Protein AF-A0A6C0AZM0-F1 (afdb_monomer_lite)

Radius of gyration: 27.98 Å; chains: 1; bounding box: 50×107×29 Å

pLDDT: mean 80.12, std 17.08, range [38.0, 98.38]

Structure (mmCIF, N/CA/C/O backbone):
data_AF-A0A6C0AZM0-F1
#
_entry.id   AF-A0A6C0AZM0-F1
#
loop_
_atom_site.group_PDB
_atom_site.id
_atom_site.type_symbol
_atom_site.label_atom_id
_atom_site.label_alt_id
_atom_site.label_comp_id
_atom_site.label_asym_id
_atom_site.label_entity_id
_atom_site.label_seq_id
_atom_site.pdbx_PDB_ins_code
_atom_site.Cartn_x
_atom_site.Cartn_y
_atom_site.Cartn_z
_atom_site.occupancy
_atom_site.B_iso_or_equiv
_atom_site.auth_seq_id
_atom_site.auth_comp_id
_atom_site.auth_asym_id
_atom_site.auth_atom_id
_atom_site.pdbx_PDB_model_num
ATOM 1 N N . MET A 1 1 ? -33.703 -2.481 -1.450 1.00 43.88 1 MET A N 1
ATOM 2 C CA . MET A 1 1 ? -32.298 -2.872 -1.227 1.00 43.88 1 MET A CA 1
ATOM 3 C C . MET A 1 1 ? -31.541 -2.382 -2.446 1.00 43.88 1 MET A C 1
ATOM 5 O O . MET A 1 1 ? -31.907 -2.794 -3.540 1.00 43.88 1 MET A O 1
ATOM 9 N N . SER A 1 2 ? -30.642 -1.408 -2.302 1.00 54.06 2 SER A N 1
ATOM 10 C CA . SER A 1 2 ? -29.789 -0.975 -3.415 1.00 54.06 2 SER A CA 1
ATOM 11 C C . SER A 1 2 ? -28.913 -2.154 -3.845 1.00 54.06 2 SER A C 1
ATOM 13 O O . SER A 1 2 ? -28.401 -2.882 -2.996 1.00 54.06 2 SER A O 1
ATOM 15 N N . GLN A 1 3 ? -28.804 -2.397 -5.150 1.00 61.09 3 GLN A N 1
ATOM 16 C CA . GLN A 1 3 ? -27.847 -3.367 -5.680 1.00 61.09 3 GLN A CA 1
ATOM 17 C C . GLN A 1 3 ? -26.436 -2.828 -5.434 1.00 61.09 3 GLN A C 1
ATOM 19 O O . GLN A 1 3 ? -26.151 -1.688 -5.789 1.00 61.09 3 GLN A O 1
ATOM 24 N N . TYR A 1 4 ? -25.584 -3.638 -4.806 1.00 68.50 4 TYR A N 1
ATOM 25 C CA . TYR A 1 4 ? -24.159 -3.355 -4.659 1.00 68.50 4 TYR A CA 1
ATOM 26 C C . TYR A 1 4 ? -23.536 -3.178 -6.049 1.00 68.50 4 TYR A C 1
ATOM 28 O O . TYR A 1 4 ? -23.646 -4.072 -6.890 1.00 68.50 4 TYR A O 1
ATOM 36 N N . ASN A 1 5 ? -22.929 -2.017 -6.294 1.00 73.94 5 ASN A N 1
ATOM 37 C CA . ASN A 1 5 ? -22.166 -1.751 -7.503 1.00 73.94 5 ASN A CA 1
ATOM 38 C C . ASN A 1 5 ? -20.668 -1.773 -7.152 1.00 73.94 5 ASN A C 1
ATOM 40 O O . ASN A 1 5 ? -20.192 -0.826 -6.528 1.00 73.94 5 ASN A O 1
ATOM 44 N N . PRO A 1 6 ? -19.912 -2.807 -7.553 1.00 72.19 6 PRO A N 1
ATOM 45 C CA . PRO A 1 6 ? -18.495 -2.932 -7.201 1.00 72.19 6 PRO A CA 1
ATOM 46 C C . PRO A 1 6 ? -17.598 -1.848 -7.829 1.00 72.19 6 PRO A C 1
ATOM 48 O O . PRO A 1 6 ? -16.439 -1.717 -7.443 1.00 72.19 6 PRO A O 1
ATOM 51 N N . GLU A 1 7 ? -18.106 -1.071 -8.793 1.00 83.94 7 GLU A N 1
ATOM 52 C CA . GLU A 1 7 ? -17.371 0.010 -9.472 1.00 83.94 7 GLU A CA 1
ATOM 53 C C . GLU A 1 7 ? -17.533 1.394 -8.806 1.00 83.94 7 GLU A C 1
ATOM 55 O O . GLU A 1 7 ? -16.974 2.389 -9.289 1.00 83.94 7 GLU A O 1
ATOM 60 N N . GLU A 1 8 ? -18.300 1.479 -7.719 1.00 90.50 8 GLU A N 1
ATOM 61 C CA . GLU A 1 8 ? -18.503 2.707 -6.949 1.00 90.50 8 GLU A CA 1
ATOM 62 C C . GLU A 1 8 ? -17.484 2.818 -5.806 1.00 90.50 8 GLU A C 1
ATOM 64 O O . GLU A 1 8 ? -17.123 1.823 -5.179 1.00 90.50 8 GLU A O 1
ATOM 69 N N . PHE A 1 9 ? -17.014 4.039 -5.539 1.00 92.19 9 PHE A N 1
ATOM 70 C CA . PHE A 1 9 ? -16.228 4.322 -4.341 1.00 92.19 9 PHE A CA 1
ATOM 71 C C . PHE A 1 9 ? -17.163 4.524 -3.152 1.00 92.19 9 PHE A C 1
ATOM 73 O O . PHE A 1 9 ? -18.051 5.376 -3.193 1.00 92.19 9 PHE A O 1
ATOM 80 N N . VAL A 1 10 ? -16.937 3.770 -2.079 1.00 92.88 10 VAL A N 1
ATOM 81 C CA . VAL A 1 10 ? -17.683 3.910 -0.824 1.00 92.88 10 VAL A CA 1
ATOM 82 C C . VAL A 1 10 ? -16.742 4.445 0.246 1.00 92.88 10 VAL A C 1
ATOM 84 O O . VAL A 1 10 ? -15.814 3.756 0.654 1.00 92.88 10 VAL A O 1
ATOM 87 N N . TYR A 1 11 ? -16.962 5.677 0.696 1.00 91.88 11 TYR A N 1
ATOM 88 C CA . TYR A 1 11 ? -16.080 6.360 1.647 1.00 91.88 11 TYR A CA 1
ATOM 89 C C . TYR A 1 11 ? -16.556 6.178 3.089 1.00 91.88 11 TYR A C 1
ATOM 91 O O . TYR A 1 11 ? -17.752 6.265 3.377 1.00 91.88 11 TYR A O 1
ATOM 99 N N . HIS A 1 12 ? -15.606 5.989 4.003 1.00 88.81 12 HIS A N 1
ATOM 100 C CA . HIS A 1 12 ? -15.854 5.808 5.427 1.00 88.81 12 HIS A CA 1
ATOM 101 C C . HIS A 1 12 ? -15.177 6.925 6.228 1.00 88.81 12 HIS A C 1
ATOM 103 O O . HIS A 1 12 ? -13.975 7.160 6.108 1.00 88.81 12 HIS A O 1
ATOM 109 N N . TYR A 1 13 ? -15.969 7.613 7.052 1.00 87.19 13 TYR A N 1
ATOM 110 C CA . TYR A 1 13 ? -15.535 8.756 7.854 1.00 87.19 13 TYR A CA 1
ATOM 111 C C . TYR A 1 13 ? -15.797 8.507 9.338 1.00 87.19 13 TYR A C 1
ATOM 113 O O . TYR A 1 13 ? -16.908 8.138 9.730 1.00 87.19 13 TYR A O 1
ATOM 121 N N . ARG A 1 14 ? -14.816 8.814 10.184 1.00 81.50 14 ARG A N 1
ATOM 122 C CA . ARG A 1 14 ? -15.000 9.001 11.622 1.00 81.50 14 ARG A CA 1
ATOM 123 C C . ARG A 1 14 ? -15.501 10.417 11.908 1.00 81.50 14 ARG A C 1
ATOM 125 O O . ARG A 1 14 ? -15.202 11.378 11.198 1.00 81.50 14 ARG A O 1
ATOM 132 N N . TRP A 1 15 ? -16.286 10.544 12.976 1.00 77.94 15 TRP A N 1
ATOM 133 C CA . TRP A 1 15 ? -16.916 11.803 13.364 1.00 77.94 15 TRP A CA 1
ATOM 134 C C . TRP A 1 15 ? -15.905 12.954 13.477 1.00 77.94 15 TRP A C 1
ATOM 136 O O . TRP A 1 15 ? -14.947 12.874 14.245 1.00 77.94 15 TRP A O 1
ATOM 146 N N . GLY A 1 16 ? -16.158 14.041 12.743 1.00 79.94 16 GLY A N 1
ATOM 147 C CA . GLY A 1 16 ? -15.364 15.270 12.807 1.00 79.94 16 GLY A CA 1
ATOM 148 C C . GLY A 1 16 ? -14.120 15.316 11.911 1.00 79.94 16 GLY A C 1
ATOM 149 O O . GLY A 1 16 ? -13.375 16.287 12.018 1.00 79.94 16 GLY A O 1
ATOM 150 N N . LYS A 1 17 ? -13.888 14.324 11.037 1.00 80.94 17 LYS A N 1
ATOM 151 C CA . LYS A 1 17 ? -12.813 14.367 10.028 1.00 80.94 17 LYS A CA 1
ATOM 152 C C . LYS A 1 17 ? -13.335 14.831 8.660 1.00 80.94 17 LYS A C 1
ATOM 154 O O . LYS A 1 17 ? -14.395 14.397 8.219 1.00 80.94 17 LYS A O 1
ATOM 159 N N . GLU A 1 18 ? -12.572 15.695 7.986 1.00 85.44 18 GLU A N 1
ATOM 160 C CA . GLU A 1 18 ? -12.833 16.111 6.592 1.00 85.44 18 GLU A CA 1
ATOM 161 C C . GLU A 1 18 ? -12.304 15.095 5.570 1.00 85.44 18 GLU A C 1
ATOM 163 O O . GLU A 1 18 ? -12.846 14.959 4.475 1.00 85.44 18 GLU A O 1
ATOM 168 N N . ILE A 1 19 ? -11.249 14.370 5.943 1.00 86.12 19 ILE A N 1
ATOM 169 C CA . ILE A 1 19 ? -10.624 13.325 5.134 1.00 86.12 19 ILE A CA 1
ATOM 170 C C . ILE A 1 19 ? -11.208 11.975 5.579 1.00 86.12 19 ILE A C 1
ATOM 172 O O . ILE A 1 19 ? -11.299 11.743 6.790 1.00 86.12 19 ILE A O 1
ATOM 176 N N . PRO A 1 20 ? -11.615 11.095 4.645 1.00 88.88 20 PRO A N 1
ATOM 177 C CA . PRO A 1 20 ? -12.071 9.756 5.003 1.00 88.88 20 PRO A CA 1
ATOM 178 C C . PRO A 1 20 ? -10.937 8.966 5.665 1.00 88.88 20 PRO A C 1
ATOM 180 O O . PRO A 1 20 ? -9.770 9.144 5.325 1.00 88.88 20 PRO A O 1
ATOM 183 N N . ASP A 1 21 ? -11.258 8.071 6.596 1.00 87.50 21 ASP A N 1
ATOM 184 C CA . ASP A 1 21 ? -10.242 7.178 7.167 1.00 87.50 21 ASP A CA 1
ATOM 185 C C . ASP A 1 21 ? -9.818 6.133 6.118 1.00 87.50 21 ASP A C 1
ATOM 187 O O . ASP A 1 21 ? -8.633 5.835 5.949 1.00 87.50 21 ASP A O 1
ATOM 191 N N . TYR A 1 22 ? -10.791 5.631 5.351 1.00 91.88 22 TYR A N 1
ATOM 192 C CA . TYR A 1 22 ? -10.583 4.756 4.201 1.00 91.88 22 TYR A CA 1
ATOM 193 C C . TYR A 1 22 ? -11.765 4.818 3.225 1.00 91.88 22 TYR A C 1
ATOM 195 O O . TYR A 1 22 ? -12.835 5.350 3.536 1.00 91.88 22 TYR A O 1
ATOM 203 N N . TYR A 1 23 ? -11.585 4.247 2.038 1.00 92.94 23 TYR A N 1
ATOM 204 C CA . TYR A 1 23 ? -12.671 3.951 1.109 1.00 92.94 23 TYR A CA 1
ATOM 205 C C . TYR A 1 23 ? -12.586 2.513 0.599 1.00 92.94 23 TYR A C 1
ATOM 207 O O . TYR A 1 23 ? -11.511 1.922 0.547 1.00 92.94 23 TYR A O 1
ATOM 215 N N . CYS A 1 24 ? -13.730 1.956 0.217 1.00 92.62 24 CYS A N 1
ATOM 216 C CA . CYS A 1 24 ? -13.842 0.661 -0.435 1.00 92.62 24 CYS A CA 1
ATOM 217 C C . CYS A 1 24 ? -14.027 0.852 -1.944 1.00 92.62 24 CYS A C 1
ATOM 219 O O . CYS A 1 24 ? -14.835 1.678 -2.381 1.00 92.62 24 CYS A O 1
ATOM 221 N N . PHE A 1 25 ? -13.281 0.083 -2.733 1.00 93.94 25 PHE A N 1
ATOM 222 C CA . PHE A 1 25 ? -13.428 0.001 -4.182 1.00 93.94 25 PHE A CA 1
ATOM 223 C C . PHE A 1 25 ? -13.119 -1.420 -4.645 1.00 93.94 25 PHE A C 1
ATOM 225 O O . PHE A 1 25 ? -12.040 -1.932 -4.355 1.00 93.94 25 PHE A O 1
ATOM 232 N N . ARG A 1 26 ? -14.049 -2.052 -5.377 1.00 90.75 26 ARG A N 1
ATOM 233 C CA . ARG A 1 26 ? -13.931 -3.456 -5.816 1.00 90.75 26 ARG A CA 1
ATOM 234 C C . ARG A 1 26 ? -13.553 -4.411 -4.678 1.00 90.75 26 ARG A C 1
ATOM 236 O O . ARG A 1 26 ? -12.647 -5.217 -4.828 1.00 90.75 26 ARG A O 1
ATOM 243 N N . GLU A 1 27 ? -14.251 -4.280 -3.551 1.00 88.25 27 GLU A N 1
ATOM 244 C CA . GLU A 1 27 ? -14.073 -5.105 -2.341 1.00 88.25 27 GLU A CA 1
ATOM 245 C C . GLU A 1 27 ? -12.729 -4.917 -1.609 1.00 88.25 27 GLU A C 1
ATOM 247 O O . GLU A 1 27 ? -12.514 -5.528 -0.567 1.00 88.25 27 GLU A O 1
ATOM 252 N N . GLU A 1 28 ? -11.869 -4.011 -2.080 1.00 91.88 28 GLU A N 1
ATOM 253 C CA . GLU A 1 28 ? -10.591 -3.676 -1.452 1.00 91.88 28 GLU A CA 1
ATOM 254 C C . GLU A 1 28 ? -10.695 -2.358 -0.674 1.00 91.88 28 GLU A C 1
ATOM 256 O O . GLU A 1 28 ? -11.354 -1.410 -1.117 1.00 91.88 28 GLU A O 1
ATOM 261 N N . LEU A 1 29 ? -10.020 -2.282 0.475 1.00 92.69 29 LEU A N 1
ATOM 262 C CA . LEU A 1 29 ? -9.976 -1.082 1.310 1.00 92.69 29 LEU A CA 1
ATOM 263 C C . LEU A 1 29 ? -8.701 -0.283 1.038 1.00 92.69 29 LEU A C 1
ATOM 265 O O . LEU A 1 29 ? -7.598 -0.822 1.076 1.00 92.69 29 LEU A O 1
ATOM 269 N N . TYR A 1 30 ? -8.845 1.019 0.829 1.00 94.44 30 TYR A N 1
ATOM 270 C CA . TYR A 1 30 ? -7.760 1.948 0.525 1.00 94.44 30 TYR A CA 1
ATOM 271 C C . TYR A 1 30 ? -7.743 3.090 1.527 1.00 94.44 30 TYR A C 1
ATOM 273 O O . TYR A 1 30 ? -8.799 3.560 1.949 1.00 94.44 30 TYR A O 1
ATOM 281 N N . CYS A 1 31 ? -6.552 3.566 1.889 1.00 94.06 31 CYS A N 1
ATOM 282 C CA . CYS A 1 31 ? -6.417 4.746 2.736 1.00 94.06 31 CYS A CA 1
ATOM 283 C C . CYS A 1 31 ? -7.186 5.912 2.110 1.00 94.06 31 CYS A C 1
ATOM 285 O O . CYS A 1 31 ? -7.176 6.072 0.889 1.00 94.06 31 CYS A O 1
ATOM 287 N N . GLY A 1 32 ? -7.848 6.732 2.927 1.00 93.06 32 GLY A N 1
ATOM 288 C CA . GLY A 1 32 ? -8.731 7.783 2.422 1.00 93.06 32 GLY A CA 1
ATOM 289 C C . GLY A 1 32 ? -8.056 8.806 1.506 1.00 93.06 32 GLY A C 1
ATOM 290 O O . GLY A 1 32 ? -8.725 9.458 0.709 1.00 93.06 32 GLY A O 1
ATOM 291 N N . THR A 1 33 ? -6.732 8.920 1.581 1.00 94.94 33 THR A N 1
ATOM 292 C CA . THR A 1 33 ? -5.916 9.787 0.727 1.00 94.94 33 THR A CA 1
ATOM 293 C C . THR A 1 33 ? -5.192 9.042 -0.398 1.00 94.94 33 THR A C 1
ATOM 295 O O . THR A 1 33 ? -4.477 9.661 -1.188 1.00 94.94 33 THR A O 1
ATOM 298 N N . PHE A 1 34 ? -5.354 7.720 -0.501 1.00 96.06 34 PHE A N 1
ATOM 299 C CA .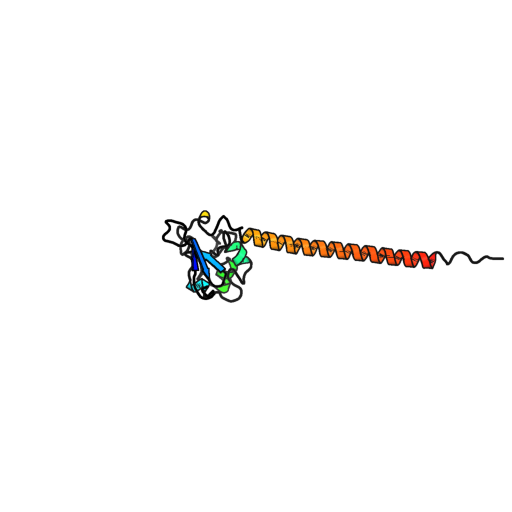 PHE A 1 34 ? -4.769 6.931 -1.579 1.00 96.06 34 PHE A CA 1
ATOM 300 C C . PHE A 1 34 ? -5.393 7.328 -2.928 1.00 96.06 34 PHE A C 1
ATOM 302 O O . PHE A 1 34 ? -6.624 7.324 -3.042 1.00 96.06 34 PHE A O 1
ATOM 309 N N . PRO A 1 35 ? -4.597 7.629 -3.974 1.00 97.19 35 PRO A N 1
ATOM 310 C CA . PRO A 1 35 ? -5.140 8.108 -5.241 1.00 97.19 35 PRO A CA 1
ATOM 311 C C . PRO A 1 35 ? -6.111 7.117 -5.899 1.00 97.19 35 PRO A C 1
ATOM 313 O O . PRO A 1 35 ? -5.738 6.003 -6.273 1.00 97.19 35 PRO A O 1
ATOM 316 N N . GLU A 1 36 ? -7.351 7.555 -6.114 1.00 96.88 36 GLU A N 1
ATOM 317 C CA . GLU A 1 36 ? -8.417 6.765 -6.752 1.00 96.88 36 GLU A CA 1
ATOM 318 C C . GLU A 1 36 ? -8.032 6.253 -8.144 1.00 96.88 36 GLU A C 1
ATOM 320 O O . GLU A 1 36 ? -8.365 5.130 -8.531 1.00 96.88 36 GLU A O 1
ATOM 325 N N . GLU A 1 37 ? -7.295 7.065 -8.906 1.00 97.25 37 GLU A N 1
ATOM 326 C CA . GLU A 1 37 ? -6.772 6.663 -10.210 1.00 97.25 37 GLU A CA 1
ATOM 327 C C . GLU A 1 37 ? -5.861 5.437 -10.104 1.00 97.25 37 GLU A C 1
ATOM 329 O O . GLU A 1 37 ? -5.910 4.561 -10.968 1.00 97.25 37 GLU A O 1
ATOM 334 N N . TRP A 1 38 ? -5.074 5.320 -9.032 1.00 97.50 38 TRP A N 1
ATOM 335 C CA . TRP A 1 38 ? -4.179 4.185 -8.825 1.00 97.50 38 TRP A CA 1
ATOM 336 C C . TRP A 1 38 ? -4.952 2.952 -8.373 1.00 97.50 38 TRP A C 1
ATOM 338 O O . TRP A 1 38 ? -4.645 1.866 -8.856 1.00 97.50 38 TRP A O 1
ATOM 348 N N . ALA A 1 39 ? -5.995 3.117 -7.551 1.00 96.94 39 ALA A N 1
ATOM 349 C CA . ALA A 1 39 ? -6.898 2.027 -7.171 1.00 96.94 39 ALA A CA 1
ATOM 350 C C . ALA A 1 39 ? -7.616 1.415 -8.390 1.00 96.94 39 ALA A C 1
ATOM 352 O O . ALA A 1 39 ? -7.831 0.206 -8.458 1.00 96.94 39 ALA A O 1
ATOM 353 N N . ARG A 1 40 ? -7.936 2.234 -9.402 1.00 96.31 40 ARG A N 1
ATOM 354 C CA . ARG A 1 40 ? -8.545 1.782 -10.667 1.00 96.31 40 ARG A CA 1
ATOM 355 C C . ARG A 1 40 ? -7.557 1.145 -11.642 1.00 96.31 40 ARG A C 1
ATOM 357 O O . ARG A 1 40 ? -7.983 0.439 -12.553 1.00 96.31 40 ARG A O 1
ATOM 364 N N . THR A 1 41 ? -6.261 1.418 -11.496 1.00 95.88 41 THR A N 1
ATOM 365 C CA . THR A 1 41 ? -5.239 1.101 -12.505 1.00 95.88 41 THR A CA 1
ATOM 366 C C . THR A 1 41 ? -4.052 0.350 -11.911 1.00 95.88 41 THR A C 1
ATOM 368 O O . THR A 1 41 ? -2.889 0.687 -12.158 1.00 95.88 41 THR A O 1
ATOM 371 N N . HIS A 1 42 ? -4.321 -0.681 -11.110 1.00 96.12 42 HIS A N 1
ATOM 372 C CA . HIS A 1 42 ? -3.289 -1.656 -10.757 1.00 96.12 42 HIS A CA 1
ATOM 373 C C . HIS A 1 42 ? -2.771 -2.345 -12.025 1.00 96.12 42 HIS A C 1
ATOM 375 O O . HIS A 1 42 ? -3.543 -2.805 -12.867 1.00 96.12 42 HIS A O 1
ATOM 381 N N . CYS A 1 43 ? -1.452 -2.421 -12.175 1.00 96.31 43 CYS A N 1
ATOM 382 C CA . CYS A 1 43 ? -0.836 -3.351 -13.110 1.00 96.31 43 CYS A CA 1
ATOM 383 C C . CYS A 1 43 ? -1.066 -4.787 -12.622 1.00 96.31 43 CYS A C 1
ATOM 385 O O . CYS A 1 43 ? -1.054 -5.040 -11.416 1.00 96.31 43 CYS A O 1
ATOM 387 N N . ALA A 1 44 ? -1.222 -5.730 -13.553 1.00 96.06 44 ALA A N 1
ATOM 388 C CA . ALA A 1 44 ? -1.385 -7.143 -13.219 1.00 96.06 44 ALA A CA 1
ATOM 389 C C . ALA A 1 44 ? -0.239 -7.640 -12.320 1.00 96.06 44 ALA A C 1
ATOM 391 O O . ALA A 1 44 ? 0.932 -7.358 -12.594 1.00 96.06 44 ALA A O 1
ATOM 392 N N . GLY A 1 45 ? -0.576 -8.379 -11.259 1.00 97.06 45 GLY A N 1
ATOM 393 C CA . GLY A 1 45 ? 0.416 -8.878 -10.300 1.00 97.06 45 GLY A CA 1
ATOM 394 C C . GLY A 1 45 ? 0.873 -7.841 -9.268 1.00 97.06 45 GLY A C 1
ATOM 395 O O . GLY A 1 45 ? 1.907 -8.039 -8.632 1.00 97.06 45 GLY A O 1
ATOM 396 N N . THR A 1 46 ? 0.154 -6.723 -9.116 1.00 97.62 46 THR A N 1
ATOM 397 C CA . THR A 1 46 ? 0.453 -5.669 -8.132 1.00 97.62 46 THR A CA 1
ATOM 398 C C . THR A 1 46 ? -0.787 -5.283 -7.330 1.00 97.62 46 THR A C 1
ATOM 400 O O . THR A 1 46 ? -1.908 -5.546 -7.751 1.00 97.62 46 THR A O 1
ATOM 403 N N . GLY A 1 47 ? -0.586 -4.608 -6.197 1.00 95.56 47 GLY A N 1
ATOM 404 C CA . GLY A 1 47 ? -1.687 -4.154 -5.346 1.00 95.56 47 GLY A CA 1
ATOM 405 C C . GLY A 1 47 ? -2.125 -5.208 -4.321 1.00 95.56 47 GLY A C 1
ATOM 406 O O . GLY A 1 47 ? -1.551 -6.299 -4.284 1.00 95.56 47 GLY A O 1
ATOM 407 N N . PRO A 1 48 ? -3.095 -4.865 -3.456 1.00 93.69 48 PRO A N 1
ATOM 408 C CA . PRO A 1 48 ? -3.467 -5.682 -2.299 1.00 93.69 48 PRO A CA 1
ATOM 409 C C . PRO A 1 48 ? -4.072 -7.036 -2.692 1.00 93.69 48 PRO A C 1
ATOM 411 O O . PRO A 1 48 ? -3.858 -8.020 -1.995 1.00 93.69 48 PRO A O 1
ATOM 414 N N . HIS A 1 49 ? -4.740 -7.109 -3.844 1.00 92.00 49 HIS A N 1
ATOM 415 C CA . HIS A 1 49 ? -5.366 -8.338 -4.324 1.00 92.00 49 HIS A CA 1
ATOM 416 C C . HIS A 1 49 ? -4.359 -9.341 -4.916 1.00 92.00 49 HIS A C 1
ATOM 418 O O . HIS A 1 49 ? -4.347 -10.520 -4.569 1.00 92.00 49 HIS A O 1
ATOM 424 N N . ASP A 1 50 ? -3.485 -8.866 -5.810 1.00 94.94 50 ASP A N 1
ATOM 425 C CA . ASP A 1 50 ? -2.658 -9.740 -6.654 1.00 94.94 50 ASP A CA 1
ATOM 426 C C . ASP A 1 50 ? -1.239 -9.971 -6.112 1.00 94.94 50 ASP A C 1
ATOM 428 O O . ASP A 1 50 ? -0.535 -10.878 -6.566 1.00 94.94 50 ASP A O 1
ATOM 432 N N . CYS A 1 51 ? -0.766 -9.141 -5.176 1.00 96.12 51 CYS A N 1
ATOM 433 C CA . CYS A 1 51 ? 0.607 -9.195 -4.684 1.00 96.12 51 CYS A CA 1
ATOM 434 C C . CYS A 1 51 ? 0.657 -9.378 -3.166 1.00 96.12 51 CYS A C 1
ATOM 436 O O . CYS A 1 51 ? 0.350 -8.465 -2.403 1.00 96.12 51 CYS A O 1
ATOM 438 N N . LYS A 1 52 ? 1.160 -10.539 -2.724 1.00 94.31 52 LYS A N 1
ATOM 439 C CA . LYS A 1 52 ? 1.314 -10.874 -1.296 1.00 94.31 52 LYS A CA 1
ATOM 440 C C . LYS A 1 52 ? 2.157 -9.852 -0.526 1.00 94.31 52 LYS A C 1
ATOM 442 O O . LYS A 1 52 ? 1.825 -9.518 0.605 1.00 94.31 52 LYS A O 1
ATOM 447 N N . ASP A 1 53 ? 3.215 -9.317 -1.137 1.00 95.50 53 ASP A N 1
ATOM 448 C CA . ASP A 1 53 ? 4.051 -8.299 -0.491 1.00 95.50 53 ASP A CA 1
ATOM 449 C C . ASP A 1 53 ? 3.342 -6.942 -0.401 1.00 95.50 53 ASP A C 1
ATOM 451 O O . ASP A 1 53 ? 3.531 -6.225 0.577 1.00 95.50 53 ASP A O 1
ATOM 455 N N . CYS A 1 54 ? 2.513 -6.577 -1.385 1.00 96.06 54 CYS A N 1
ATOM 456 C CA . CYS A 1 54 ? 1.648 -5.398 -1.290 1.00 96.06 54 CYS A CA 1
ATOM 457 C C . CYS A 1 54 ? 0.591 -5.582 -0.200 1.00 96.06 54 CYS A C 1
ATOM 459 O O . CYS A 1 54 ? 0.403 -4.675 0.598 1.00 96.06 54 CYS A O 1
ATOM 461 N N . LEU A 1 55 ? -0.051 -6.749 -0.135 1.00 92.75 55 LEU A N 1
ATOM 462 C CA . LEU A 1 55 ? -1.035 -7.061 0.899 1.00 92.75 55 LEU A CA 1
ATOM 463 C C . LEU A 1 55 ? -0.426 -7.034 2.306 1.00 92.75 55 LEU A C 1
ATOM 465 O O . LEU A 1 55 ? -1.071 -6.583 3.246 1.00 92.75 55 LEU A O 1
ATOM 469 N N . ARG A 1 56 ? 0.811 -7.522 2.456 1.00 90.62 56 ARG A N 1
ATOM 470 C CA . ARG A 1 56 ? 1.497 -7.596 3.749 1.00 90.62 56 ARG A CA 1
ATOM 471 C C . ARG A 1 56 ? 2.147 -6.277 4.147 1.00 90.62 56 ARG A C 1
ATOM 473 O O . ARG A 1 56 ? 1.895 -5.781 5.232 1.00 90.62 56 ARG A O 1
ATOM 480 N N . ASN A 1 57 ? 3.023 -5.734 3.306 1.00 93.38 57 ASN A N 1
ATOM 481 C CA . ASN A 1 57 ? 3.851 -4.576 3.661 1.00 93.38 57 ASN A CA 1
ATOM 482 C C . ASN A 1 57 ? 3.149 -3.253 3.335 1.00 93.38 57 ASN A C 1
ATOM 484 O O . ASN A 1 57 ? 3.412 -2.230 3.959 1.00 93.38 57 ASN A O 1
ATOM 488 N N . GLY A 1 58 ? 2.291 -3.281 2.318 1.00 93.38 58 GLY A N 1
ATOM 489 C CA . GLY A 1 58 ? 1.585 -2.132 1.772 1.00 93.38 58 GLY A CA 1
ATOM 490 C C . GLY A 1 58 ? 0.205 -1.889 2.370 1.00 93.38 58 GLY A C 1
ATOM 491 O O . GLY A 1 58 ? -0.493 -0.985 1.911 1.00 93.38 58 GLY A O 1
ATOM 492 N N . SER A 1 59 ? -0.185 -2.667 3.378 1.00 91.38 59 SER A N 1
ATOM 493 C CA . SER A 1 59 ? -1.452 -2.519 4.089 1.00 91.38 59 SER A CA 1
ATOM 494 C C . SER A 1 59 ? -1.214 -2.312 5.578 1.00 91.38 59 SER A C 1
ATOM 496 O O . SER A 1 59 ? -0.232 -2.795 6.138 1.00 91.38 59 SER A O 1
ATOM 498 N N . TRP A 1 60 ? -2.135 -1.593 6.210 1.00 88.69 60 TRP A N 1
ATOM 499 C CA . TRP A 1 60 ? -2.129 -1.293 7.634 1.00 88.69 60 TRP A CA 1
ATOM 500 C C . TRP A 1 60 ? -3.563 -1.371 8.165 1.00 88.69 60 TRP A C 1
ATOM 502 O O . TRP A 1 60 ? -4.441 -0.690 7.634 1.00 88.69 60 TRP A O 1
ATOM 512 N N . ASN A 1 61 ? -3.823 -2.216 9.170 1.00 84.38 61 ASN A N 1
ATOM 513 C CA . ASN A 1 61 ? -5.168 -2.472 9.709 1.00 84.38 61 ASN A CA 1
ATOM 514 C C . ASN A 1 61 ? -6.193 -2.836 8.616 1.00 84.38 61 ASN A C 1
ATOM 516 O O . ASN A 1 61 ? -7.291 -2.279 8.559 1.00 84.38 61 ASN A O 1
ATOM 520 N N . GLY A 1 62 ? -5.806 -3.709 7.679 1.00 84.75 62 GLY A N 1
ATOM 521 C CA . GLY A 1 62 ? -6.682 -4.126 6.577 1.00 84.75 62 GLY A CA 1
ATOM 522 C C . GLY A 1 62 ? -6.845 -3.102 5.451 1.00 84.75 62 GLY A C 1
ATOM 523 O O . GLY A 1 62 ? -7.543 -3.384 4.483 1.00 84.75 62 GLY A O 1
ATOM 524 N N . VAL A 1 63 ? -6.208 -1.931 5.549 1.00 91.69 63 VAL A N 1
ATOM 525 C CA . VAL A 1 63 ? -6.342 -0.840 4.580 1.00 91.69 63 VAL A CA 1
ATOM 526 C C . VAL A 1 63 ? -5.055 -0.655 3.790 1.00 91.69 63 VAL A C 1
ATOM 528 O O . VAL A 1 63 ? -3.977 -0.490 4.356 1.00 91.69 63 VAL A O 1
ATOM 531 N N . PHE A 1 64 ? -5.169 -0.641 2.466 1.00 94.81 64 PHE A N 1
ATOM 532 C CA . PHE A 1 64 ? -4.046 -0.455 1.561 1.00 94.81 64 PHE A CA 1
ATOM 533 C C . PHE A 1 64 ? -3.532 0.992 1.599 1.00 94.81 64 PHE A C 1
ATOM 535 O O . PHE A 1 64 ? -4.259 1.942 1.295 1.00 94.81 64 PHE A O 1
ATOM 542 N N . ILE A 1 65 ? -2.258 1.154 1.954 1.00 94.94 65 ILE A N 1
ATOM 543 C CA . ILE A 1 65 ? -1.550 2.439 2.052 1.00 94.94 65 ILE A CA 1
ATOM 544 C C . ILE A 1 65 ? -0.530 2.638 0.927 1.00 94.94 65 ILE A C 1
ATOM 546 O O . ILE A 1 65 ? -0.135 3.768 0.642 1.00 94.94 65 ILE A O 1
ATOM 550 N N . GLY A 1 66 ? -0.110 1.578 0.236 1.00 96.31 66 GLY A N 1
ATOM 551 C CA . GLY A 1 66 ? 0.732 1.703 -0.951 1.00 96.31 66 GLY A CA 1
ATOM 552 C C . GLY A 1 66 ? 1.449 0.426 -1.349 1.00 96.31 66 GLY A C 1
ATOM 553 O O . GLY A 1 66 ? 1.246 -0.638 -0.789 1.00 96.31 66 GLY A O 1
ATOM 554 N N . TYR A 1 67 ? 2.287 0.505 -2.376 1.00 97.88 67 TYR A N 1
ATOM 555 C CA . TYR A 1 67 ? 2.899 -0.685 -2.970 1.00 97.88 67 TYR A CA 1
ATOM 556 C C . TYR A 1 67 ? 4.118 -1.158 -2.182 1.00 97.88 67 TYR A C 1
ATOM 558 O O . TYR A 1 67 ? 4.843 -0.346 -1.615 1.00 97.88 67 TYR A O 1
ATOM 566 N N . CYS A 1 68 ? 4.414 -2.459 -2.205 1.00 97.75 68 CYS A N 1
ATOM 567 C CA . CYS A 1 68 ? 5.702 -2.936 -1.710 1.00 97.75 68 CYS A CA 1
ATOM 568 C C . CYS A 1 68 ? 6.855 -2.345 -2.543 1.00 97.75 68 CYS A C 1
ATOM 570 O O . CYS A 1 68 ? 6.667 -1.981 -3.711 1.00 97.75 68 CYS A O 1
ATOM 572 N N . SER A 1 69 ? 8.055 -2.273 -1.963 1.00 97.81 69 SER A N 1
ATOM 573 C CA . SER A 1 69 ? 9.241 -1.698 -2.622 1.00 97.81 69 SER A CA 1
ATOM 574 C C . SER A 1 69 ? 9.528 -2.346 -3.981 1.00 97.81 69 SER A C 1
ATOM 576 O O . SER A 1 69 ? 9.814 -1.659 -4.961 1.00 97.81 69 SER A O 1
ATOM 578 N N . LYS A 1 70 ? 9.338 -3.666 -4.091 1.00 97.94 70 LYS A N 1
ATOM 579 C CA . LYS A 1 70 ? 9.498 -4.399 -5.350 1.00 97.94 70 LYS A CA 1
ATOM 580 C C . LYS A 1 70 ? 8.549 -3.897 -6.438 1.00 97.94 70 LYS A C 1
ATOM 582 O O . LYS A 1 70 ? 9.003 -3.542 -7.521 1.00 97.94 70 LYS A O 1
ATOM 587 N N . CYS A 1 71 ? 7.243 -3.833 -6.174 1.00 98.38 71 CYS A N 1
ATOM 588 C CA . CYS A 1 71 ? 6.273 -3.345 -7.158 1.00 98.38 71 CYS A CA 1
ATOM 589 C C . CYS A 1 71 ? 6.511 -1.870 -7.499 1.00 98.38 71 CYS A C 1
ATOM 591 O O . CYS A 1 71 ? 6.456 -1.493 -8.673 1.00 98.38 71 CYS A O 1
ATOM 593 N N . ALA A 1 72 ? 6.822 -1.049 -6.494 1.00 97.75 72 ALA A N 1
ATOM 594 C CA . ALA A 1 72 ? 7.158 0.355 -6.684 1.00 97.75 72 ALA A CA 1
ATOM 595 C C . ALA A 1 72 ? 8.344 0.533 -7.649 1.00 97.75 72 ALA A C 1
ATOM 597 O O . ALA A 1 72 ? 8.262 1.325 -8.589 1.00 97.75 72 ALA A O 1
ATOM 598 N N . HIS A 1 73 ? 9.416 -0.244 -7.475 1.00 97.62 73 HIS A N 1
ATOM 599 C CA . HIS A 1 73 ? 10.651 -0.112 -8.251 1.00 97.62 73 HIS A CA 1
ATOM 600 C C . HIS A 1 73 ? 10.596 -0.831 -9.603 1.00 97.62 73 HIS A C 1
ATOM 602 O O . HIS A 1 73 ? 10.980 -0.278 -10.635 1.00 97.62 73 HIS A O 1
ATOM 608 N N . GLU A 1 74 ? 10.127 -2.076 -9.625 1.00 97.50 74 GLU A N 1
ATOM 609 C CA . GLU A 1 74 ? 10.202 -2.926 -10.812 1.00 97.50 74 GLU A CA 1
ATOM 610 C C . GLU A 1 74 ? 9.073 -2.635 -11.800 1.00 97.50 74 GLU A C 1
ATOM 612 O O . GLU A 1 74 ? 9.328 -2.627 -13.007 1.00 97.50 74 GLU A O 1
ATOM 617 N N . VAL A 1 75 ? 7.865 -2.340 -11.308 1.00 97.94 75 VAL A N 1
ATOM 618 C CA . VAL A 1 75 ? 6.672 -2.141 -12.146 1.00 97.94 75 VAL A CA 1
ATOM 619 C C . VAL A 1 75 ? 6.387 -0.658 -12.351 1.00 97.94 75 VAL A C 1
ATOM 621 O O . VAL A 1 75 ? 6.322 -0.198 -13.489 1.00 97.94 75 VAL A O 1
ATOM 624 N N . TYR A 1 76 ? 6.281 0.110 -11.265 1.00 97.44 76 TYR A N 1
ATOM 625 C CA . TYR A 1 76 ? 5.868 1.516 -11.333 1.00 97.44 76 TYR A CA 1
ATOM 626 C C . TYR A 1 76 ? 7.017 2.512 -11.514 1.00 97.44 76 TYR A C 1
ATOM 628 O O . TYR A 1 76 ? 6.752 3.693 -11.739 1.00 97.44 76 TYR A O 1
ATOM 636 N N . LYS A 1 77 ? 8.275 2.056 -11.448 1.00 97.38 77 LYS A N 1
ATOM 637 C CA . LYS A 1 77 ? 9.486 2.884 -11.604 1.00 97.38 77 LYS A CA 1
ATOM 638 C C . LYS A 1 77 ? 9.492 4.120 -10.690 1.00 97.38 77 LYS A C 1
ATOM 640 O O . LYS A 1 77 ? 9.899 5.198 -11.108 1.00 97.38 77 LYS A O 1
ATOM 645 N N . GLY A 1 78 ? 8.969 3.973 -9.472 1.00 95.69 78 GLY A N 1
ATOM 646 C CA . GLY A 1 78 ? 8.890 5.045 -8.479 1.00 95.69 78 GLY A CA 1
ATOM 647 C C . GLY A 1 78 ? 7.736 6.033 -8.647 1.00 95.69 78 GLY A C 1
ATOM 648 O O . GLY A 1 78 ? 7.538 6.877 -7.778 1.00 95.69 78 GLY A O 1
ATOM 649 N N . ASN A 1 79 ? 6.924 5.927 -9.707 1.00 96.81 79 ASN A N 1
ATOM 650 C CA . ASN A 1 79 ? 5.807 6.854 -9.948 1.00 96.81 79 ASN A CA 1
ATOM 651 C C . ASN A 1 79 ? 4.708 6.786 -8.874 1.00 96.81 79 ASN A C 1
ATOM 653 O O . ASN A 1 79 ? 3.895 7.700 -8.776 1.00 96.81 79 ASN A O 1
ATOM 657 N N . ARG A 1 80 ? 4.674 5.708 -8.080 1.00 96.81 80 ARG A N 1
ATOM 658 C CA . ARG A 1 80 ? 3.718 5.495 -6.981 1.00 96.81 80 ARG A CA 1
ATOM 659 C C . ARG A 1 80 ? 4.401 5.476 -5.605 1.00 96.81 80 ARG A C 1
ATOM 661 O O . ARG A 1 80 ? 3.918 4.823 -4.686 1.00 96.81 80 ARG A O 1
ATOM 668 N N . GLY A 1 81 ? 5.532 6.173 -5.493 1.00 96.62 81 GLY A N 1
ATOM 669 C CA . GLY A 1 81 ? 6.361 6.263 -4.292 1.00 96.62 81 GLY A CA 1
ATOM 670 C C . GLY A 1 81 ? 7.505 5.248 -4.271 1.00 96.62 81 GLY A C 1
ATOM 671 O O . GLY A 1 81 ? 7.644 4.419 -5.171 1.00 96.62 81 GLY A O 1
ATOM 672 N N . ARG A 1 82 ? 8.331 5.326 -3.224 1.00 97.06 82 ARG A N 1
ATOM 673 C CA . ARG A 1 82 ? 9.449 4.400 -2.944 1.00 97.06 82 ARG A CA 1
ATOM 674 C C . ARG A 1 82 ? 9.014 2.999 -2.500 1.00 97.06 82 ARG A C 1
ATOM 676 O O . ARG A 1 82 ? 9.763 2.042 -2.644 1.00 97.06 82 ARG A O 1
ATOM 683 N N . GLY A 1 83 ? 7.784 2.873 -2.014 1.00 97.50 83 GLY A N 1
ATOM 684 C CA . GLY A 1 83 ? 7.189 1.609 -1.596 1.00 97.50 83 GLY A CA 1
ATOM 685 C C . GLY A 1 83 ? 7.657 1.108 -0.228 1.00 97.50 83 GLY A C 1
ATOM 686 O O . GLY A 1 83 ? 8.591 1.634 0.375 1.00 97.50 83 GLY A O 1
ATOM 687 N N . PHE A 1 84 ? 6.962 0.081 0.260 1.00 96.50 84 PHE A N 1
ATOM 688 C CA . PHE A 1 84 ? 7.077 -0.443 1.621 1.00 96.50 84 PHE A CA 1
ATOM 689 C C . PHE A 1 84 ? 7.910 -1.732 1.685 1.00 96.50 84 PHE A C 1
ATOM 691 O O . PHE A 1 84 ? 7.683 -2.677 0.918 1.00 96.50 84 PHE A O 1
ATOM 698 N N . ILE A 1 85 ? 8.873 -1.778 2.607 1.00 95.94 85 ILE A N 1
ATOM 699 C CA . ILE A 1 85 ? 9.740 -2.941 2.876 1.00 95.94 85 ILE A CA 1
ATOM 700 C C . ILE A 1 85 ? 9.228 -3.800 4.032 1.00 95.94 85 ILE A C 1
ATOM 702 O O . ILE A 1 85 ? 9.484 -5.002 4.061 1.00 95.94 85 ILE A O 1
ATOM 706 N N . ALA A 1 86 ? 8.466 -3.197 4.939 1.00 91.00 86 ALA A N 1
ATOM 707 C CA . ALA A 1 86 ? 7.740 -3.858 6.011 1.00 91.00 86 ALA A CA 1
ATOM 708 C C . ALA A 1 86 ? 6.436 -3.092 6.276 1.00 91.00 86 ALA A C 1
ATOM 710 O O . ALA A 1 86 ? 6.181 -2.061 5.652 1.00 91.00 86 ALA A O 1
ATOM 711 N N . ILE A 1 87 ? 5.604 -3.611 7.177 1.00 86.00 87 ILE A N 1
ATOM 712 C CA . ILE A 1 87 ? 4.306 -3.023 7.533 1.00 86.00 87 ILE A CA 1
ATOM 713 C C . ILE A 1 87 ? 4.517 -1.567 7.979 1.00 86.00 87 ILE A C 1
ATOM 715 O O . ILE A 1 87 ? 5.189 -1.314 8.977 1.00 86.00 87 ILE A O 1
ATOM 719 N N . GLY A 1 88 ? 3.996 -0.615 7.196 1.00 81.19 88 GLY A N 1
ATOM 720 C CA . GLY A 1 88 ? 4.117 0.830 7.442 1.00 81.19 88 GLY A CA 1
ATOM 721 C C . GLY A 1 88 ? 5.531 1.415 7.339 1.00 81.19 88 GLY A C 1
ATOM 722 O O . GLY A 1 88 ? 5.715 2.601 7.610 1.00 81.19 88 GLY A O 1
ATOM 723 N N . GLU A 1 89 ? 6.529 0.630 6.927 1.00 90.94 89 GLU A N 1
ATOM 724 C CA . GLU A 1 89 ? 7.914 1.081 6.778 1.00 90.94 89 GLU A CA 1
ATOM 725 C C . GLU A 1 89 ? 8.306 1.188 5.300 1.00 90.94 89 GLU A C 1
ATOM 727 O O . GLU A 1 89 ? 8.368 0.193 4.576 1.00 90.94 89 GLU A O 1
ATOM 732 N N . GLU A 1 90 ? 8.595 2.411 4.854 1.00 94.81 90 GLU A N 1
ATOM 733 C CA . GLU A 1 90 ? 9.052 2.693 3.491 1.00 94.81 90 GLU A CA 1
ATOM 734 C C . GLU A 1 90 ? 10.539 2.379 3.256 1.00 94.81 90 GLU A C 1
ATOM 736 O O . GLU A 1 90 ? 11.369 2.478 4.162 1.00 94.81 90 GLU A O 1
ATOM 741 N N . ASP A 1 91 ? 10.899 2.103 1.998 1.00 96.12 91 ASP A N 1
ATOM 742 C CA . ASP A 1 91 ? 12.287 1.942 1.556 1.00 96.12 91 ASP A CA 1
ATOM 743 C C . ASP A 1 91 ? 13.060 3.273 1.574 1.00 96.12 91 ASP A C 1
ATOM 745 O O . ASP A 1 91 ? 13.174 3.991 0.575 1.00 96.12 91 ASP A O 1
ATOM 749 N N . LYS A 1 92 ? 13.648 3.609 2.722 1.00 93.94 92 LYS A N 1
ATOM 750 C CA . LYS A 1 92 ? 14.466 4.824 2.884 1.00 93.94 92 LYS A CA 1
ATOM 751 C C . LYS A 1 92 ? 15.745 4.830 2.035 1.00 93.94 92 LYS A C 1
ATOM 753 O O . LYS A 1 92 ? 16.359 5.888 1.920 1.00 93.94 92 LYS A O 1
ATOM 758 N N . GLY A 1 93 ? 16.155 3.693 1.465 1.00 92.00 93 GLY A N 1
ATOM 759 C CA . GLY A 1 93 ? 17.317 3.596 0.577 1.00 92.00 93 GLY A CA 1
ATOM 760 C C . GLY A 1 93 ? 17.027 4.013 -0.868 1.00 92.00 93 GLY A C 1
ATOM 761 O O . GLY A 1 93 ? 17.962 4.253 -1.630 1.00 92.00 93 GLY A O 1
ATOM 762 N N . SER A 1 94 ? 15.752 4.113 -1.240 1.00 92.69 94 SER A N 1
ATOM 763 C CA . SER A 1 94 ? 15.307 4.524 -2.569 1.00 92.69 94 SER A CA 1
ATOM 764 C C . SER A 1 94 ? 15.400 6.039 -2.785 1.00 92.69 94 SER A C 1
ATOM 766 O O . SER A 1 94 ? 15.179 6.829 -1.864 1.00 92.69 94 SER A O 1
ATOM 768 N N . GLU A 1 95 ? 15.671 6.448 -4.027 1.00 93.69 95 GLU A N 1
ATOM 769 C CA . GLU A 1 95 ? 15.672 7.856 -4.458 1.00 93.69 95 GLU A CA 1
ATOM 770 C C . GLU A 1 95 ? 14.269 8.401 -4.786 1.00 93.69 95 GLU A C 1
ATOM 772 O O . GLU A 1 95 ? 14.104 9.599 -5.019 1.00 93.69 95 GLU A O 1
ATOM 777 N N . TYR A 1 96 ? 13.249 7.538 -4.813 1.00 96.12 96 TYR A N 1
ATOM 778 C CA . TYR A 1 96 ? 11.878 7.936 -5.122 1.00 96.12 96 TYR A CA 1
ATOM 779 C C . TYR A 1 96 ? 11.209 8.687 -3.965 1.00 96.12 96 TYR A C 1
ATOM 781 O O . TYR A 1 96 ? 11.617 8.606 -2.806 1.00 96.12 96 TYR A O 1
ATOM 789 N N . PHE A 1 97 ? 10.142 9.425 -4.278 1.00 95.94 97 PHE A N 1
ATOM 790 C CA . PHE A 1 97 ? 9.427 10.220 -3.281 1.00 95.94 97 PHE A CA 1
ATOM 791 C C . PHE A 1 97 ? 8.780 9.338 -2.199 1.00 95.94 97 PHE A C 1
ATOM 793 O O . PHE A 1 97 ? 8.436 8.177 -2.430 1.00 95.94 97 PHE A O 1
ATOM 800 N N . SER A 1 98 ? 8.645 9.881 -0.988 1.00 96.56 98 SER A N 1
ATOM 801 C CA . SER A 1 98 ? 7.969 9.198 0.122 1.00 96.56 98 SER A CA 1
ATOM 802 C C . SER A 1 98 ? 6.452 9.329 -0.004 1.00 96.56 98 SER A C 1
ATOM 804 O O . SER A 1 98 ? 5.928 10.407 -0.299 1.00 96.56 98 SER A O 1
ATOM 806 N N . ALA A 1 99 ? 5.732 8.241 0.257 1.00 95.25 99 ALA A N 1
ATOM 807 C CA . ALA A 1 99 ? 4.289 8.248 0.438 1.00 95.25 99 ALA A CA 1
ATOM 808 C C . ALA A 1 99 ? 3.898 9.176 1.601 1.00 95.25 99 ALA A C 1
ATOM 810 O O . ALA A 1 99 ? 3.011 10.010 1.436 1.00 95.25 99 ALA A O 1
ATOM 811 N N . PHE A 1 100 ? 4.619 9.118 2.729 1.00 94.44 100 PHE A N 1
ATOM 812 C CA . PHE A 1 100 ? 4.402 9.980 3.904 1.00 94.44 100 PHE A CA 1
ATOM 813 C C . PHE A 1 100 ? 4.740 11.461 3.674 1.00 94.44 100 PHE A C 1
ATOM 815 O O . PHE A 1 100 ? 4.283 12.322 4.423 1.00 94.44 100 PHE A O 1
ATOM 822 N N . GLU A 1 101 ? 5.494 11.781 2.624 1.00 94.25 101 GLU A N 1
ATOM 823 C CA . GLU A 1 101 ? 5.742 13.160 2.177 1.00 94.25 101 GLU A CA 1
ATOM 824 C C . GLU A 1 101 ? 4.821 13.583 1.017 1.00 94.25 101 GLU A C 1
ATOM 826 O O . GLU A 1 101 ? 4.946 14.695 0.504 1.00 94.25 101 GLU A O 1
ATOM 831 N N . SER A 1 102 ? 3.905 12.712 0.582 1.00 94.62 102 SER A N 1
ATOM 832 C CA . SER A 1 102 ? 2.997 12.957 -0.542 1.00 94.62 102 SER A CA 1
ATOM 833 C C . SER A 1 102 ? 1.546 12.638 -0.178 1.00 94.62 102 SER A C 1
ATOM 835 O O . SER A 1 102 ? 0.907 13.402 0.539 1.00 94.62 102 SER A O 1
ATOM 837 N N . TYR A 1 103 ? 0.995 11.533 -0.673 1.00 94.12 103 TYR A N 1
ATOM 838 C CA . TYR A 1 103 ? -0.420 11.213 -0.519 1.00 94.12 103 TYR A CA 1
ATOM 839 C C . TYR A 1 103 ? -0.763 10.662 0.874 1.00 94.12 103 TYR A C 1
ATOM 841 O O . TYR A 1 103 ? -1.919 10.709 1.262 1.00 94.12 103 TYR A O 1
ATOM 849 N N . LEU A 1 104 ? 0.208 10.206 1.670 1.00 93.38 104 LEU A N 1
ATOM 850 C CA . LEU A 1 104 ? 0.023 9.893 3.097 1.00 93.38 104 LEU A CA 1
ATOM 851 C C . LEU A 1 104 ? 0.485 11.042 4.005 1.00 93.38 104 LEU A C 1
ATOM 853 O O . LEU A 1 104 ? 0.713 10.839 5.198 1.00 93.38 104 LEU A O 1
ATOM 857 N N . TYR A 1 105 ? 0.662 12.250 3.467 1.00 91.75 105 TYR A N 1
ATOM 858 C CA . TYR A 1 105 ? 1.087 13.390 4.270 1.00 91.75 105 TYR A CA 1
ATOM 859 C C . TYR A 1 105 ? 0.099 13.664 5.410 1.00 91.75 105 TYR A C 1
ATOM 861 O O . TYR A 1 105 ? -1.106 13.753 5.195 1.00 91.75 105 TYR A O 1
ATOM 869 N N . GLN A 1 106 ? 0.635 13.794 6.629 1.00 85.75 106 GLN A N 1
ATOM 870 C CA . GLN A 1 106 ? -0.110 13.967 7.890 1.00 85.75 106 GLN A CA 1
ATOM 871 C C . GLN A 1 106 ? -1.012 12.796 8.297 1.00 85.75 106 GLN A C 1
ATOM 873 O O . GLN A 1 106 ? -1.689 12.882 9.321 1.00 85.75 106 GLN A O 1
ATOM 878 N N . ILE A 1 107 ? -0.991 11.690 7.556 1.00 85.38 107 ILE A N 1
ATOM 879 C CA . ILE A 1 107 ? -1.662 10.467 7.973 1.00 85.38 107 ILE A CA 1
ATOM 880 C C . ILE A 1 107 ? -0.759 9.758 8.978 1.00 85.38 107 ILE A C 1
ATOM 882 O O . ILE A 1 107 ? 0.334 9.294 8.648 1.00 85.38 107 ILE A O 1
ATOM 886 N N . LEU A 1 108 ? -1.210 9.690 10.228 1.00 80.75 108 LEU A N 1
ATOM 887 C CA . LEU A 1 108 ? -0.570 8.851 11.231 1.00 80.75 108 LEU A CA 1
ATOM 888 C C . LEU A 1 108 ? -0.973 7.395 10.961 1.00 80.75 108 LEU A C 1
ATOM 890 O O . LEU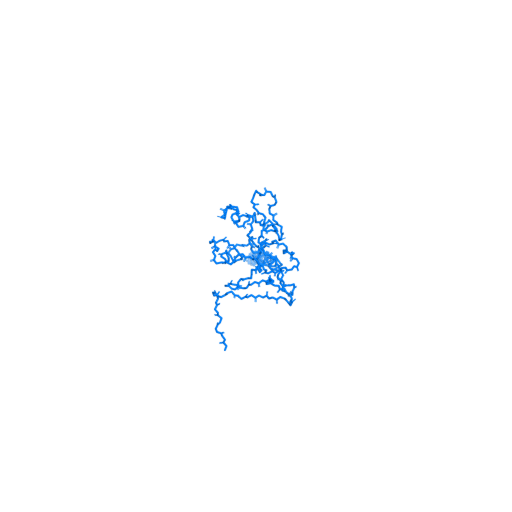 A 1 108 ? -2.157 7.141 10.745 1.00 80.75 108 LEU A O 1
ATOM 894 N N . PRO A 1 109 ? -0.050 6.418 11.010 1.00 72.69 109 PRO A N 1
ATOM 895 C CA . PRO A 1 109 ? -0.412 5.005 10.866 1.00 72.69 109 PRO A CA 1
ATOM 896 C C . PRO A 1 109 ? -1.522 4.575 11.841 1.00 72.69 109 PRO A C 1
ATOM 898 O O . PRO A 1 109 ? -2.430 3.838 11.477 1.00 72.69 109 PRO A O 1
ATOM 901 N N . ASP A 1 110 ? -1.530 5.134 13.054 1.00 74.81 110 ASP A N 1
ATOM 902 C CA . ASP A 1 110 ? -2.578 4.909 14.059 1.00 74.81 110 ASP A CA 1
ATOM 903 C C . ASP A 1 110 ? -3.977 5.420 13.667 1.00 74.81 110 ASP A C 1
ATOM 905 O O . ASP A 1 110 ? -4.953 5.081 14.343 1.00 74.81 110 ASP A O 1
ATOM 909 N N . ASP A 1 111 ? -4.084 6.242 12.626 1.00 77.12 111 ASP A N 1
ATOM 910 C CA . ASP A 1 111 ? -5.340 6.742 12.064 1.00 77.12 111 ASP A CA 1
ATOM 911 C C . ASP A 1 111 ? -5.812 5.941 10.844 1.00 77.12 111 ASP A C 1
ATOM 913 O O . ASP A 1 111 ? -6.932 6.161 10.382 1.00 77.12 111 ASP A O 1
ATOM 917 N N . VAL A 1 112 ? -4.989 5.026 10.322 1.00 77.94 112 VAL A N 1
ATOM 918 C CA . VAL A 1 112 ? -5.322 4.231 9.139 1.00 77.94 112 VAL A CA 1
ATOM 919 C C . VAL A 1 112 ? -6.067 2.963 9.533 1.00 77.94 112 VAL A C 1
ATOM 921 O O . VAL A 1 112 ? -5.617 2.193 10.386 1.00 77.94 112 VAL A O 1
ATOM 924 N N . GLY A 1 113 ? -7.179 2.732 8.839 1.00 69.94 113 GLY A N 1
ATOM 925 C CA . GLY A 1 113 ? -7.998 1.539 8.980 1.00 69.94 113 GLY A CA 1
ATOM 926 C C . GLY A 1 113 ? -8.813 1.492 10.259 1.00 69.94 113 GLY A C 1
ATOM 927 O O . GLY A 1 113 ? -8.942 2.470 11.001 1.00 69.94 113 GLY A O 1
ATOM 928 N N . ASP A 1 114 ? -9.435 0.343 10.472 1.00 65.12 114 ASP A N 1
ATOM 929 C CA . ASP A 1 114 ? -10.278 0.115 11.629 1.00 65.12 114 ASP A CA 1
ATOM 930 C C . ASP A 1 114 ? -9.518 -0.748 12.635 1.00 65.12 11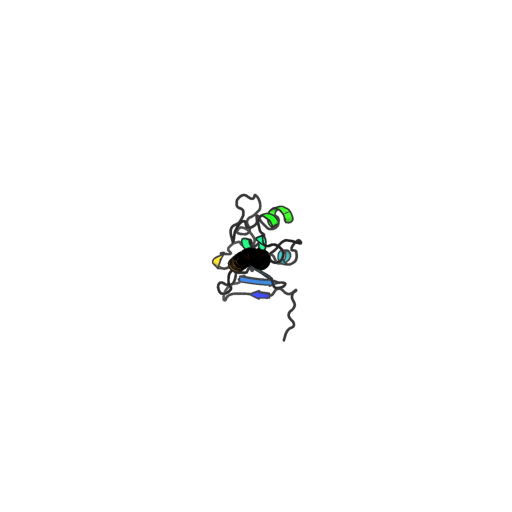4 ASP A C 1
ATOM 932 O O . ASP A 1 114 ? -9.185 -1.893 12.349 1.00 65.12 114 ASP A O 1
ATOM 936 N N . LYS A 1 115 ? -9.231 -0.191 13.817 1.00 65.12 115 LYS A N 1
ATOM 937 C CA . LYS A 1 115 ? -8.549 -0.918 14.901 1.00 65.12 115 LYS A CA 1
ATOM 938 C C . LYS A 1 115 ? -9.397 -2.067 15.446 1.00 65.12 115 LYS A C 1
ATOM 940 O O . LYS A 1 115 ? -8.859 -2.941 16.120 1.00 65.12 115 LYS A O 1
ATOM 945 N N . ASP A 1 116 ? -10.698 -2.050 15.162 1.00 58.62 116 ASP A N 1
ATOM 946 C CA . ASP A 1 116 ? -11.626 -3.110 15.532 1.00 58.62 116 ASP A CA 1
ATOM 947 C C . ASP A 1 116 ? -11.614 -4.268 14.510 1.00 58.62 116 ASP A C 1
ATOM 949 O O . ASP A 1 116 ? -12.126 -5.351 14.808 1.00 58.62 116 ASP A O 1
ATOM 953 N N . PHE A 1 117 ? -10.999 -4.084 13.330 1.00 53.88 117 PHE A N 1
ATOM 954 C CA . PHE A 1 117 ? -10.795 -5.131 12.328 1.00 53.88 117 PHE A CA 1
ATOM 955 C C . PHE A 1 117 ? -9.341 -5.618 12.351 1.00 53.88 117 PHE A C 1
ATOM 957 O O . PHE A 1 117 ? -8.388 -4.851 12.253 1.00 53.88 117 PHE A O 1
ATOM 964 N N . MET A 1 118 ? -9.186 -6.931 12.516 1.00 54.09 118 MET A N 1
ATOM 965 C CA . MET A 1 118 ? -7.902 -7.612 12.686 1.00 54.09 118 MET A CA 1
ATOM 966 C C . MET A 1 118 ? -6.961 -7.340 11.505 1.00 54.09 118 MET A C 1
ATOM 968 O O . MET A 1 118 ? -7.369 -7.425 10.345 1.00 54.09 118 MET A O 1
ATOM 972 N N . ASP A 1 119 ? -5.705 -7.020 11.815 1.00 56.62 119 ASP A N 1
ATOM 973 C CA . ASP A 1 119 ? -4.705 -6.564 10.855 1.00 56.62 119 ASP A CA 1
ATOM 974 C C . ASP A 1 119 ? -4.520 -7.596 9.728 1.00 56.62 119 ASP A C 1
ATOM 976 O O . ASP A 1 119 ? -4.271 -8.780 9.975 1.00 56.62 119 ASP A O 1
ATOM 980 N N . SER A 1 120 ? -4.621 -7.171 8.467 1.00 57.06 120 SER A N 1
ATOM 981 C CA . SER A 1 120 ? -4.362 -8.037 7.307 1.00 57.06 120 SER A CA 1
ATOM 982 C C . SER A 1 120 ? -2.969 -8.677 7.374 1.00 57.06 120 SER A C 1
ATOM 984 O O . SER A 1 120 ? -2.775 -9.785 6.878 1.00 57.06 120 SER A O 1
ATOM 986 N N . ALA A 1 121 ? -2.017 -8.036 8.060 1.00 55.53 121 ALA A N 1
ATOM 987 C CA . ALA A 1 121 ? -0.715 -8.610 8.385 1.00 55.53 121 ALA A CA 1
ATOM 988 C C . ALA A 1 121 ? -0.791 -9.823 9.333 1.00 55.53 121 ALA A C 1
ATOM 990 O O . ALA A 1 121 ? -0.080 -10.813 9.138 1.00 55.53 121 ALA A O 1
ATOM 991 N N . GLU A 1 122 ? -1.658 -9.784 10.345 1.00 59.16 122 GLU A N 1
ATOM 992 C CA . GLU A 1 122 ? -1.905 -10.915 11.242 1.00 59.16 122 GLU A CA 1
ATOM 993 C C . GLU A 1 122 ? -2.632 -12.047 10.508 1.00 59.16 122 GLU A C 1
ATOM 995 O O . GLU A 1 122 ? -2.307 -13.221 10.699 1.00 59.16 122 GLU A O 1
ATOM 1000 N N . LEU A 1 123 ? -3.534 -11.707 9.582 1.00 60.16 123 LEU A N 1
ATOM 1001 C CA . LEU A 1 123 ? -4.209 -12.680 8.724 1.00 60.16 123 LEU A CA 1
ATOM 1002 C C . LEU A 1 123 ? -3.221 -13.396 7.786 1.00 60.16 123 LEU A C 1
ATOM 1004 O O . LEU A 1 123 ? -3.230 -14.624 7.722 1.00 60.16 123 LEU A O 1
ATOM 1008 N N . VAL A 1 124 ? -2.307 -12.659 7.141 1.00 60.34 124 VAL A N 1
ATOM 1009 C CA . VAL A 1 124 ? -1.232 -13.233 6.307 1.00 60.34 124 VAL A CA 1
ATOM 1010 C C . VAL A 1 124 ? -0.297 -14.118 7.136 1.00 60.34 124 VAL A C 1
ATOM 1012 O O . VAL A 1 124 ? -0.021 -15.245 6.730 1.00 60.34 124 VAL A O 1
ATOM 1015 N N . ASN A 1 125 ? 0.127 -13.678 8.326 1.00 60.72 125 ASN A N 1
ATOM 1016 C CA . ASN A 1 125 ? 0.926 -14.512 9.235 1.00 60.72 125 ASN A CA 1
ATOM 1017 C C . ASN A 1 125 ? 0.181 -15.792 9.650 1.00 60.72 125 ASN A C 1
ATOM 1019 O O . ASN A 1 125 ? 0.778 -16.865 9.760 1.00 60.72 125 ASN A O 1
ATOM 1023 N N . THR A 1 126 ? -1.131 -15.700 9.871 1.00 62.41 126 THR A N 1
ATOM 1024 C CA . THR A 1 126 ? -1.968 -16.853 10.220 1.00 62.41 126 THR A CA 1
ATOM 1025 C C . THR A 1 126 ? -2.091 -17.819 9.044 1.00 62.41 126 THR A C 1
ATOM 1027 O O . THR A 1 126 ? -1.975 -19.029 9.242 1.00 62.41 126 THR A O 1
ATOM 1030 N N . MET A 1 127 ? -2.257 -17.313 7.819 1.00 64.81 127 MET A N 1
ATOM 1031 C CA . MET A 1 127 ? -2.268 -18.128 6.601 1.00 64.81 127 MET A CA 1
ATOM 1032 C C . MET A 1 127 ? -0.929 -18.839 6.384 1.00 64.81 127 MET A C 1
ATOM 1034 O O . MET A 1 127 ? -0.925 -20.055 6.220 1.00 64.81 127 MET A O 1
ATOM 1038 N N . GLU A 1 128 ? 0.204 -18.134 6.478 1.00 67.25 128 GLU A N 1
ATOM 1039 C CA . GLU A 1 128 ? 1.538 -18.746 6.347 1.00 67.25 128 GLU A CA 1
ATOM 1040 C C . GLU A 1 128 ? 1.769 -19.832 7.406 1.00 67.25 128 GLU A C 1
ATOM 1042 O O . GLU A 1 128 ? 2.287 -20.911 7.111 1.00 67.25 128 GLU A O 1
ATOM 1047 N N . LYS A 1 129 ? 1.335 -19.582 8.647 1.00 70.31 129 LYS A N 1
ATOM 1048 C CA . LYS A 1 129 ? 1.427 -20.559 9.735 1.00 70.31 129 LYS A CA 1
ATOM 1049 C C . LYS A 1 129 ? 0.543 -21.781 9.490 1.00 70.31 129 LYS A C 1
ATOM 1051 O O . LYS A 1 129 ? 0.947 -22.888 9.838 1.00 70.31 129 LYS A O 1
ATOM 1056 N N . THR A 1 130 ? -0.632 -21.591 8.893 1.00 70.94 130 THR A N 1
ATOM 1057 C CA . THR A 1 130 ? -1.568 -22.675 8.563 1.00 70.94 130 THR A CA 1
ATOM 1058 C C . THR A 1 130 ? -1.039 -23.516 7.403 1.00 70.94 130 THR A C 1
ATOM 1060 O O . THR A 1 130 ? -0.977 -24.733 7.536 1.00 70.94 130 THR A O 1
ATOM 1063 N N . GLU A 1 131 ? -0.533 -22.891 6.333 1.00 74.25 131 GLU A N 1
ATOM 1064 C CA . GLU A 1 131 ? 0.131 -23.586 5.217 1.00 74.25 131 GLU A CA 1
ATOM 1065 C C . GLU A 1 131 ? 1.354 -24.392 5.698 1.00 74.25 131 GLU A C 1
ATOM 1067 O O . GLU A 1 131 ? 1.583 -25.522 5.262 1.00 74.25 131 GLU A O 1
ATOM 1072 N N . LEU A 1 132 ? 2.143 -23.845 6.630 1.00 69.69 132 LEU A N 1
ATOM 1073 C CA . LEU A 1 132 ? 3.250 -24.569 7.266 1.00 69.69 132 LEU A CA 1
ATOM 1074 C C . LEU A 1 132 ? 2.764 -25.767 8.090 1.00 69.69 132 LEU A C 1
ATOM 1076 O O . LEU A 1 132 ? 3.363 -26.838 8.010 1.00 69.69 132 LEU A O 1
ATOM 1080 N N . LEU A 1 133 ? 1.688 -25.601 8.863 1.00 71.75 133 LEU A N 1
ATOM 1081 C CA . LEU A 1 133 ? 1.079 -26.671 9.655 1.00 71.75 133 LEU A CA 1
ATOM 1082 C C . LEU A 1 133 ? 0.543 -27.797 8.770 1.00 71.75 133 LEU A C 1
ATOM 1084 O O . LEU A 1 133 ? 0.823 -28.958 9.044 1.00 71.75 133 LEU A O 1
ATOM 1088 N N . GLU A 1 134 ? -0.157 -27.474 7.685 1.00 73.06 134 GLU A N 1
ATOM 1089 C CA . GLU A 1 134 ? -0.653 -28.464 6.723 1.00 73.06 134 GLU A CA 1
ATOM 1090 C C . GLU A 1 134 ? 0.492 -29.263 6.092 1.00 73.06 134 GLU A C 1
ATOM 1092 O O . GLU A 1 134 ? 0.420 -30.490 5.991 1.00 73.06 134 GLU A O 1
ATOM 1097 N N . ARG A 1 135 ? 1.596 -28.592 5.739 1.00 70.69 135 ARG A N 1
ATOM 1098 C CA . ARG A 1 135 ? 2.795 -29.266 5.221 1.00 70.69 135 ARG A CA 1
ATOM 1099 C C . ARG A 1 135 ? 3.443 -30.164 6.273 1.00 70.69 135 ARG A C 1
ATOM 1101 O O . ARG A 1 135 ? 3.797 -31.293 5.947 1.00 70.69 135 ARG A O 1
ATOM 1108 N N . LEU A 1 136 ? 3.565 -29.717 7.521 1.00 69.19 136 LEU A N 1
ATOM 1109 C CA . LEU A 1 136 ? 4.120 -30.539 8.604 1.00 69.19 136 LEU A CA 1
ATOM 1110 C C . LEU A 1 136 ? 3.256 -31.774 8.886 1.00 69.19 136 LEU A C 1
ATOM 1112 O O . LEU A 1 136 ? 3.782 -32.882 8.952 1.00 69.19 136 LEU A O 1
ATOM 1116 N N . VAL A 1 137 ? 1.934 -31.602 8.956 1.00 73.19 137 VAL A N 1
ATOM 1117 C CA . VAL A 1 137 ? 0.983 -32.707 9.144 1.00 73.19 137 VAL A CA 1
ATOM 1118 C C . VAL A 1 137 ? 1.064 -33.702 7.984 1.00 73.19 137 VAL A C 1
ATOM 1120 O O . VAL A 1 137 ? 1.035 -34.908 8.214 1.00 73.19 137 VAL A O 1
ATOM 1123 N N . SER A 1 138 ? 1.222 -33.233 6.741 1.00 69.56 138 SER A N 1
ATOM 1124 C CA . SER A 1 138 ? 1.370 -34.132 5.588 1.00 69.56 138 SER A CA 1
ATOM 1125 C C . SER A 1 138 ? 2.627 -35.009 5.670 1.00 69.56 138 SER A C 1
ATOM 1127 O O . SER A 1 138 ? 2.550 -36.201 5.380 1.00 69.56 138 SER A O 1
ATOM 1129 N N . VAL A 1 139 ? 3.749 -34.460 6.151 1.00 66.81 139 VAL A N 1
ATOM 1130 C CA . VAL A 1 139 ? 5.002 -35.208 6.344 1.00 66.81 139 VAL A CA 1
ATOM 1131 C C . VAL A 1 139 ? 4.856 -36.244 7.461 1.00 66.81 139 VAL A C 1
ATOM 1133 O O . VAL A 1 139 ? 5.246 -37.396 7.280 1.00 66.81 139 VAL A O 1
ATOM 1136 N N . GLU A 1 140 ? 4.244 -35.879 8.591 1.00 66.50 140 GLU A N 1
ATOM 1137 C CA . GLU A 1 140 ? 4.009 -36.823 9.694 1.00 66.50 140 GLU A CA 1
ATOM 1138 C C . GLU A 1 140 ? 3.083 -37.977 9.282 1.00 66.50 140 GLU A C 1
ATOM 1140 O O . GLU A 1 140 ? 3.319 -39.129 9.656 1.00 66.50 140 GLU A O 1
ATOM 1145 N N . ILE A 1 141 ? 2.055 -37.695 8.473 1.00 66.50 141 ILE A N 1
ATOM 1146 C CA . ILE A 1 141 ? 1.159 -38.722 7.932 1.00 66.50 141 ILE A CA 1
ATOM 1147 C C . ILE A 1 141 ? 1.925 -39.663 6.993 1.00 66.50 141 ILE A C 1
ATOM 1149 O O . ILE A 1 141 ? 1.794 -40.877 7.139 1.00 66.50 141 ILE A O 1
ATOM 1153 N N . GLU A 1 142 ? 2.750 -39.155 6.073 1.00 58.16 142 GLU A N 1
ATOM 1154 C CA . GLU A 1 142 ? 3.556 -40.003 5.181 1.00 58.16 142 GLU A CA 1
ATOM 1155 C C . GLU A 1 142 ? 4.547 -40.889 5.950 1.00 58.16 142 GLU A C 1
ATOM 1157 O O . GLU A 1 142 ? 4.642 -42.090 5.678 1.00 58.16 142 GLU A O 1
ATOM 1162 N N . GLU A 1 143 ? 5.234 -40.344 6.958 1.00 65.19 143 GLU A N 1
ATOM 1163 C CA . GLU A 1 143 ? 6.120 -41.128 7.824 1.00 65.19 143 GLU A CA 1
ATOM 1164 C C . GLU A 1 143 ? 5.361 -42.215 8.595 1.00 65.19 143 GLU A C 1
ATOM 1166 O O . GLU A 1 143 ? 5.864 -43.332 8.769 1.00 65.19 143 GLU A O 1
ATOM 1171 N N . MET A 1 144 ? 4.145 -41.911 9.054 1.00 63.91 144 MET A N 1
ATOM 1172 C CA . MET A 1 144 ? 3.291 -42.869 9.748 1.00 63.91 144 MET A CA 1
ATOM 1173 C C . MET A 1 144 ? 2.807 -43.980 8.805 1.00 63.91 144 MET A C 1
ATOM 1175 O O . MET A 1 144 ? 2.923 -45.154 9.155 1.00 63.91 144 MET A O 1
ATOM 1179 N N . TYR A 1 145 ? 2.344 -43.645 7.595 1.00 52.41 145 TYR A N 1
ATOM 1180 C CA . TYR A 1 145 ? 1.965 -44.628 6.572 1.00 52.41 145 TYR A CA 1
ATOM 1181 C C . TYR A 1 145 ? 3.146 -45.515 6.169 1.00 52.41 145 TYR A C 1
ATOM 1183 O O . TYR A 1 145 ? 2.976 -46.724 6.016 1.00 52.41 145 TYR A O 1
ATOM 1191 N N . HIS A 1 146 ? 4.352 -44.951 6.049 1.00 60.50 146 HIS A N 1
ATOM 1192 C CA . HIS A 1 146 ? 5.549 -45.731 5.748 1.00 60.50 146 HIS A CA 1
ATOM 1193 C C . HIS A 1 146 ? 5.879 -46.726 6.869 1.00 60.50 146 HIS A C 1
ATOM 1195 O O . HIS A 1 146 ? 6.155 -47.892 6.590 1.00 60.50 146 HIS A O 1
ATOM 1201 N N . LYS A 1 147 ? 5.786 -46.307 8.139 1.00 58.81 147 LYS A N 1
ATOM 1202 C CA . LYS A 1 147 ? 5.987 -47.202 9.291 1.00 58.81 147 LYS A CA 1
ATOM 1203 C C . LYS A 1 147 ? 4.958 -48.331 9.328 1.00 58.81 147 LYS A C 1
ATOM 1205 O O . LYS A 1 147 ? 5.365 -49.474 9.508 1.00 58.81 147 LYS A O 1
ATOM 1210 N N . ILE A 1 148 ? 3.676 -48.024 9.100 1.00 56.97 148 ILE A N 1
ATOM 1211 C CA . ILE A 1 148 ? 2.593 -49.021 9.058 1.00 56.97 148 ILE A CA 1
ATOM 1212 C C . ILE A 1 148 ? 2.844 -50.040 7.938 1.00 56.97 148 ILE A C 1
ATOM 1214 O O . ILE A 1 148 ? 2.815 -51.244 8.179 1.00 56.97 148 ILE A O 1
ATOM 1218 N N . HIS A 1 149 ? 3.193 -49.585 6.730 1.00 54.00 149 HIS A N 1
ATOM 1219 C CA . HIS A 1 149 ? 3.464 -50.501 5.620 1.00 54.00 149 HIS A CA 1
ATOM 1220 C C . HIS A 1 149 ? 4.688 -51.394 5.852 1.00 54.00 149 HIS A C 1
ATOM 1222 O O . HIS A 1 149 ? 4.696 -52.553 5.428 1.00 54.00 149 HIS A O 1
ATOM 1228 N N . VAL A 1 150 ? 5.717 -50.884 6.534 1.00 57.88 150 VAL A N 1
ATOM 1229 C CA . VAL A 1 150 ? 6.879 -51.690 6.924 1.00 57.88 150 VAL A CA 1
ATOM 1230 C C . VAL A 1 150 ? 6.483 -52.743 7.960 1.00 57.88 150 VAL A C 1
ATOM 1232 O O . VAL A 1 150 ? 6.876 -53.898 7.800 1.00 57.88 150 VAL A O 1
ATOM 1235 N N . THR A 1 151 ? 5.679 -52.402 8.971 1.00 58.94 151 THR A N 1
ATOM 1236 C CA . THR A 1 151 ? 5.197 -53.385 9.957 1.00 58.94 151 THR A CA 1
ATOM 1237 C C . THR A 1 151 ? 4.301 -54.447 9.331 1.00 58.94 151 THR A C 1
ATOM 1239 O O . THR A 1 151 ? 4.554 -55.626 9.560 1.00 58.94 151 THR A O 1
ATOM 1242 N N . ASP A 1 152 ? 3.364 -54.075 8.455 1.00 57.50 152 ASP A N 1
ATOM 1243 C CA . ASP A 1 152 ? 2.486 -55.038 7.772 1.00 57.50 152 ASP A CA 1
ATOM 1244 C C . ASP A 1 152 ? 3.290 -55.999 6.881 1.00 57.50 152 ASP A C 1
ATOM 1246 O O . ASP A 1 152 ? 3.013 -57.198 6.804 1.00 57.50 152 ASP A O 1
ATOM 1250 N N . THR A 1 153 ? 4.336 -55.486 6.223 1.00 57.22 153 THR A N 1
ATOM 1251 C CA . THR A 1 153 ? 5.243 -56.308 5.409 1.00 57.22 153 THR A CA 1
ATOM 1252 C C . THR A 1 153 ? 6.065 -57.257 6.284 1.00 57.22 153 THR A C 1
ATOM 1254 O O . THR A 1 153 ? 6.274 -58.409 5.907 1.00 57.22 153 THR A O 1
ATOM 1257 N N . ILE A 1 154 ? 6.526 -56.802 7.453 1.00 58.16 154 ILE A N 1
ATOM 1258 C CA . ILE A 1 154 ? 7.276 -57.632 8.404 1.00 58.16 154 ILE A CA 1
ATOM 1259 C C . ILE A 1 154 ? 6.379 -58.728 8.993 1.00 58.16 154 ILE A C 1
ATOM 1261 O O . ILE A 1 154 ? 6.797 -59.883 8.996 1.00 58.16 154 ILE A O 1
ATOM 1265 N N . GLU A 1 155 ? 5.156 -58.414 9.424 1.00 58.50 155 GLU A N 1
ATOM 1266 C CA . GLU A 1 155 ? 4.204 -59.406 9.949 1.00 58.50 155 GLU A CA 1
ATOM 1267 C C . GLU A 1 155 ? 3.855 -60.464 8.895 1.00 58.50 155 GLU A C 1
ATOM 1269 O O . GLU A 1 155 ? 3.945 -61.662 9.163 1.00 58.50 155 GLU A O 1
ATOM 1274 N N . TYR A 1 156 ? 3.592 -60.045 7.654 1.00 55.75 156 TYR A N 1
ATOM 1275 C CA . TYR A 1 156 ? 3.351 -60.966 6.541 1.00 55.75 156 TYR A CA 1
ATOM 1276 C C . TYR A 1 156 ? 4.550 -61.884 6.232 1.00 55.75 156 TYR A C 1
ATOM 1278 O O . TYR A 1 156 ? 4.376 -63.048 5.857 1.00 55.75 156 TYR A O 1
ATOM 1286 N N . VAL A 1 157 ? 5.783 -61.383 6.365 1.00 56.38 157 VAL A N 1
ATOM 1287 C CA . VAL A 1 157 ? 6.996 -62.197 6.189 1.00 56.38 157 VAL A CA 1
ATOM 1288 C C . VAL A 1 157 ? 7.198 -63.149 7.371 1.00 56.38 157 VAL A C 1
ATOM 1290 O O . VAL A 1 157 ? 7.557 -64.304 7.143 1.00 56.38 157 VAL A O 1
ATOM 1293 N N . ILE A 1 158 ? 6.936 -62.716 8.608 1.00 59.16 158 ILE A N 1
ATOM 1294 C CA . ILE A 1 158 ? 7.041 -63.560 9.808 1.00 59.16 158 ILE A CA 1
ATOM 1295 C C . ILE A 1 158 ? 6.055 -64.734 9.733 1.00 59.16 158 ILE A C 1
ATOM 1297 O O . ILE A 1 158 ? 6.489 -65.872 9.912 1.00 59.16 158 ILE A O 1
ATOM 1301 N N . ASP A 1 159 ? 4.794 -64.501 9.357 1.00 59.22 159 ASP A N 1
ATOM 1302 C CA . ASP A 1 159 ? 3.793 -65.569 9.182 1.00 59.22 159 ASP A CA 1
ATOM 1303 C C . ASP A 1 159 ? 4.215 -66.599 8.118 1.00 59.22 159 ASP A C 1
ATOM 1305 O O . ASP A 1 159 ? 3.980 -67.796 8.260 1.00 59.22 159 ASP A O 1
ATOM 1309 N N . ARG A 1 160 ? 4.904 -66.170 7.052 1.00 57.28 160 ARG A N 1
ATOM 1310 C CA . ARG A 1 160 ? 5.345 -67.076 5.975 1.00 57.28 160 ARG A CA 1
ATOM 1311 C C . ARG A 1 160 ? 6.649 -67.817 6.246 1.00 57.28 160 ARG A C 1
ATOM 1313 O O . ARG A 1 160 ? 6.903 -68.835 5.593 1.00 57.28 160 ARG A O 1
ATOM 1320 N N . VAL A 1 161 ? 7.498 -67.303 7.133 1.00 58.12 161 VAL A N 1
ATOM 1321 C CA . VAL A 1 161 ? 8.768 -67.948 7.505 1.00 58.12 161 VAL A CA 1
ATOM 1322 C C . VAL A 1 161 ? 8.603 -68.809 8.766 1.00 58.12 161 VAL A C 1
ATOM 1324 O O . VAL A 1 161 ? 9.264 -69.840 8.865 1.00 58.12 161 VAL A O 1
ATOM 1327 N N . GLY A 1 162 ? 7.666 -68.473 9.663 1.00 53.12 162 GLY A N 1
ATOM 1328 C CA . GLY A 1 162 ? 7.340 -69.255 10.865 1.00 53.12 162 GLY A CA 1
ATOM 1329 C C . GLY A 1 162 ? 6.764 -70.652 10.591 1.00 53.12 162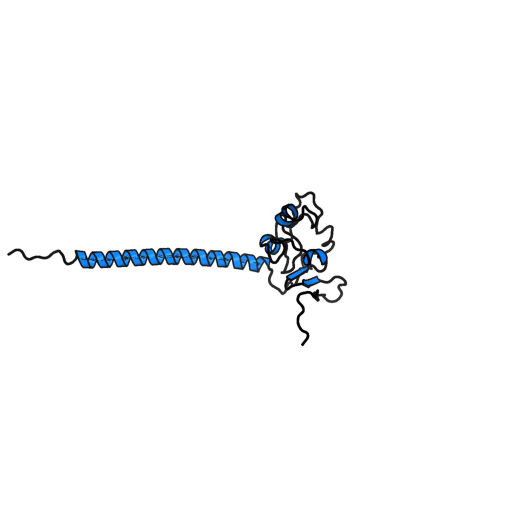 GLY A C 1
ATOM 1330 O O . GLY A 1 162 ? 6.965 -71.559 11.393 1.00 53.12 162 GLY A O 1
ATOM 1331 N N . ASP A 1 163 ? 6.145 -70.865 9.427 1.00 49.94 163 ASP A N 1
ATOM 1332 C CA . ASP A 1 163 ? 5.554 -72.155 9.030 1.00 49.94 163 ASP A CA 1
ATOM 1333 C C . ASP A 1 163 ? 6.544 -73.147 8.379 1.00 49.94 163 ASP A C 1
ATOM 1335 O O . ASP A 1 163 ? 6.149 -74.232 7.942 1.00 49.94 163 ASP A O 1
ATOM 1339 N N . LYS A 1 164 ? 7.843 -72.815 8.279 1.00 50.66 164 LYS A N 1
ATOM 1340 C CA . LYS A 1 164 ? 8.835 -73.658 7.574 1.00 50.66 164 LYS A CA 1
ATOM 1341 C C . LYS A 1 164 ? 9.832 -74.420 8.446 1.00 50.66 164 LYS A C 1
ATOM 1343 O O . LYS A 1 164 ? 10.691 -7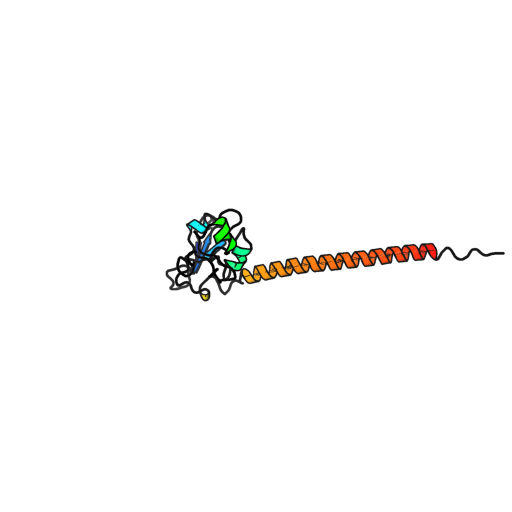5.099 7.887 1.00 50.66 164 LYS A O 1
ATOM 1348 N N . GLU A 1 165 ? 9.676 -74.434 9.767 1.00 48.91 165 GLU A N 1
ATOM 1349 C CA . GLU A 1 165 ? 10.480 -75.299 10.643 1.00 48.91 165 GLU A CA 1
ATOM 1350 C C . GLU A 1 165 ? 9.629 -76.272 11.468 1.00 48.91 165 GLU A C 1
ATOM 1352 O O . GLU A 1 165 ? 9.587 -76.179 12.689 1.00 48.91 165 GLU A O 1
ATOM 1357 N N . ASN A 1 166 ? 8.988 -77.248 10.805 1.00 50.03 166 ASN A N 1
ATOM 1358 C CA . ASN A 1 166 ? 8.988 -78.634 11.304 1.00 50.03 166 ASN A CA 1
ATOM 1359 C C . ASN A 1 166 ? 8.511 -79.672 10.259 1.00 50.03 166 ASN A C 1
ATOM 1361 O O . ASN A 1 166 ? 7.323 -79.997 10.204 1.00 50.03 166 ASN A O 1
ATOM 1365 N N . PRO A 1 167 ? 9.403 -80.286 9.460 1.00 42.91 167 PRO A N 1
ATOM 1366 C CA . PRO A 1 167 ? 9.172 -81.623 8.951 1.00 42.91 167 PRO A CA 1
ATOM 1367 C C . PRO A 1 167 ? 9.915 -82.624 9.840 1.00 42.91 167 PRO A C 1
ATOM 1369 O O . PRO A 1 167 ? 11.140 -82.730 9.823 1.00 42.91 167 PRO A O 1
ATOM 1372 N N . VAL A 1 168 ? 9.113 -83.362 10.602 1.00 44.19 168 VAL A N 1
ATOM 1373 C CA . VAL A 1 168 ? 9.434 -84.618 11.282 1.00 44.19 168 VAL A CA 1
ATOM 1374 C C . VAL A 1 168 ? 10.388 -85.470 10.431 1.00 44.19 168 VAL A C 1
ATOM 1376 O O . VAL A 1 168 ? 10.009 -85.942 9.359 1.00 44.19 168 VAL A O 1
ATOM 1379 N N . LEU A 1 169 ? 11.609 -85.692 10.923 1.00 41.22 169 LEU A N 1
ATOM 1380 C CA . LEU A 1 169 ? 12.454 -86.801 10.482 1.00 41.22 169 LEU A CA 1
ATOM 1381 C C . LEU A 1 169 ? 12.127 -88.025 11.345 1.00 41.22 169 LEU A C 1
ATOM 1383 O O . LEU A 1 169 ? 12.140 -87.947 12.574 1.00 41.22 169 LEU A O 1
ATOM 1387 N N . GLN A 1 170 ? 11.766 -89.100 10.642 1.00 38.00 170 GLN A N 1
ATOM 1388 C CA . GLN A 1 170 ? 11.570 -90.468 11.126 1.00 38.00 170 GLN A CA 1
ATOM 1389 C C . GLN A 1 170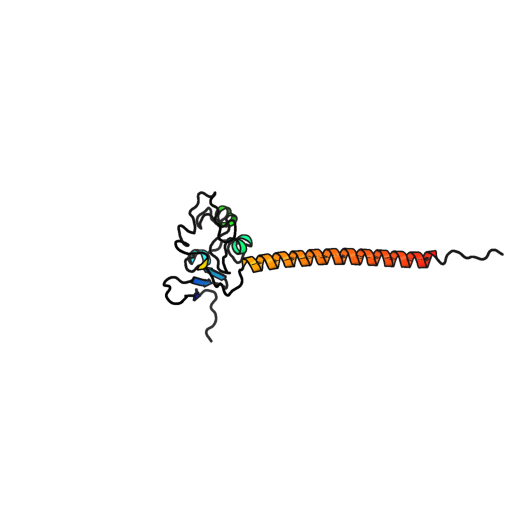 ? 12.822 -91.041 11.793 1.00 38.00 170 GLN A C 1
ATOM 1391 O O . GLN A 1 170 ? 13.938 -90.674 11.361 1.00 38.00 170 GLN A O 1
#

Sequence (170 aa):
MSQYNPEEFVYHYRWGKEIPDYYCFREELYCGTFPEEWARTHCAGTGPHDCKDCLRNGSWNGVFIGYCSKCAHEVYKGNRGRGFIAIGEEDKGSEYFSAFESYLYQILPDDVGDKDFMDSAELVNTMEKTELLERLVSVEIEEMYHKIHVTDTIEYVIDRVGDKENPVLQ

Foldseek 3Di:
DDPDDLQDKAFACDPPDPFTLWIHHNNAIAGSLQDPVCVVDDDACWACPRDPQQVFFQFAQRHGLFTAQCCCCVPVVLVGHNHGPGNVHGDPVDPHHHSCVPSCPPPDSVSHYDPVRDTSNVVSVVVVVVVVVVVVVVVVVVVVVVVVVVVVVVVVVCVVVVPPPDDDDD

Secondary structure (DSSP, 8-state):
-PPP-TTS-EEE--TT-SS-SEEEETTEEEETTS-HHHHH-PPTT-HHHH-HHHHHHSEETTEE---BHHIIIIISTTBTBS-EEETTEE-TTSSSPPSTTTTTTT--GGGSS-TTSPPHHHHHHHHHHHHHHHHHHHHHHHHHHHHHHHHHHHHHHHHHHHTTS-----

Organism: NCBI:txid1070528